Protein AF-A0A7Y6K781-F1 (afdb_monomer)

Solvent-accessible surface area (backbone atoms only — not comparable to full-atom values): 4719 Å² total; per-residue (Å²): 114,71,68,60,56,51,50,53,52,52,52,53,53,51,50,53,58,54,49,50,53,55,50,34,58,73,73,64,62,79,54,48,48,62,53,10,24,51,39,9,54,74,48,59,75,71,44,29,65,50,24,45,74,77,33,67,56,9,17,55,29,5,49,51,22,34,51,50,46,51,53,49,55,60,55,45,48,75,56,49,50,59,68,53,45,72,74,76,112

Foldseek 3Di:
DVVVVVVVVVVVQVVQLVVLVVVCVVVVPDDLLVSLLCLLQRHDPVSLVVSVVVHPNSNVNSVVNVVVNVVCVVVCVVVVCVVVVVVVD

Sequence (89 aa):
MPSLTAAIVILTGITGATLRNVVMDAVGVRRDDVRGFVMGVASHALSTARAFRISEDAGAYSGLGMAMNGTMSAFVRPVLLPFLGGWLT

Radius of gyration: 16.04 Å; Cα contacts (8 Å, |Δi|>4): 86; chains: 1; bounding box: 41×23×39 Å

Structure (mmCIF, N/CA/C/O backbone):
data_AF-A0A7Y6K781-F1
#
_entry.id   AF-A0A7Y6K781-F1
#
loop_
_atom_site.group_PDB
_atom_site.id
_atom_site.type_symbol
_atom_site.label_atom_id
_atom_site.label_alt_id
_atom_site.label_comp_id
_atom_site.label_asym_id
_atom_site.label_entity_id
_atom_site.label_seq_id
_atom_site.pdbx_PDB_ins_code
_atom_site.Cartn_x
_atom_site.Cartn_y
_atom_site.Cartn_z
_atom_site.occupancy
_atom_site.B_iso_or_equiv
_atom_site.auth_seq_id
_atom_site.auth_comp_id
_atom_site.auth_asym_id
_atom_site.auth_atom_id
_atom_site.pdbx_PDB_model_num
ATOM 1 N N . MET A 1 1 ? 25.033 8.817 5.093 1.00 61.72 1 MET A N 1
ATOM 2 C CA . MET A 1 1 ? 24.395 9.033 6.411 1.00 61.72 1 MET A CA 1
ATOM 3 C C . MET A 1 1 ? 23.097 8.232 6.489 1.00 61.72 1 MET A C 1
ATOM 5 O O . MET A 1 1 ? 22.063 8.748 6.084 1.00 61.72 1 MET A O 1
ATOM 9 N N . PRO A 1 2 ? 23.138 6.972 6.957 1.00 83.06 2 PRO A N 1
ATOM 10 C CA . PRO A 1 2 ? 21.962 6.089 7.008 1.00 83.06 2 PRO A CA 1
ATOM 11 C C . PRO A 1 2 ? 20.803 6.639 7.856 1.00 83.06 2 PRO A C 1
ATOM 13 O O . PRO A 1 2 ? 19.639 6.406 7.546 1.00 83.06 2 PRO A O 1
ATOM 16 N N . SER A 1 3 ? 21.116 7.413 8.898 1.00 89.50 3 SER A N 1
ATOM 17 C CA . SER A 1 3 ? 20.145 8.028 9.810 1.00 89.50 3 SER A CA 1
ATOM 18 C C . SER A 1 3 ? 19.230 9.052 9.130 1.00 89.50 3 SER A C 1
ATOM 20 O O . SER A 1 3 ? 18.029 9.065 9.389 1.00 89.50 3 SER A O 1
ATOM 22 N N . LEU A 1 4 ? 19.769 9.876 8.225 1.00 89.94 4 LEU A N 1
ATOM 23 C CA . LEU A 1 4 ? 18.990 10.875 7.489 1.00 89.94 4 LEU A CA 1
ATOM 24 C C . LEU A 1 4 ? 18.036 10.203 6.491 1.00 89.94 4 LEU A C 1
ATOM 26 O O . LEU A 1 4 ? 16.865 10.564 6.403 1.00 89.94 4 LEU A O 1
ATOM 30 N N . THR A 1 5 ? 18.521 9.180 5.782 1.00 87.88 5 THR A N 1
ATOM 31 C CA . THR A 1 5 ? 17.704 8.387 4.857 1.00 87.88 5 THR A CA 1
ATOM 32 C C . THR A 1 5 ? 16.566 7.693 5.600 1.00 87.88 5 THR A C 1
ATOM 34 O O . THR A 1 5 ? 15.422 7.772 5.164 1.00 87.88 5 THR A O 1
ATOM 37 N N . ALA A 1 6 ? 16.848 7.083 6.756 1.00 87.12 6 ALA A N 1
ATOM 38 C CA . ALA A 1 6 ? 15.821 6.468 7.592 1.00 87.12 6 ALA A CA 1
ATOM 39 C C . ALA A 1 6 ? 14.764 7.488 8.048 1.00 87.12 6 ALA A C 1
ATOM 41 O O . ALA A 1 6 ? 13.571 7.212 7.944 1.00 87.12 6 ALA A O 1
ATOM 42 N N . ALA A 1 7 ? 15.177 8.683 8.481 1.00 88.69 7 ALA A N 1
ATOM 43 C CA . ALA A 1 7 ? 14.252 9.741 8.887 1.00 88.69 7 ALA A CA 1
ATOM 44 C C . ALA A 1 7 ? 13.326 10.183 7.739 1.00 88.69 7 ALA A C 1
ATOM 46 O O . ALA A 1 7 ? 12.113 10.271 7.927 1.00 88.69 7 ALA A O 1
ATOM 47 N N . ILE A 1 8 ? 13.873 10.399 6.538 1.00 87.50 8 ILE A N 1
ATOM 48 C CA . ILE A 1 8 ? 13.097 10.780 5.346 1.00 87.50 8 ILE A CA 1
ATOM 49 C C . ILE A 1 8 ? 12.139 9.655 4.930 1.00 87.50 8 ILE A C 1
ATOM 51 O O . ILE A 1 8 ? 10.982 9.924 4.605 1.00 87.50 8 ILE A O 1
ATOM 55 N N . VAL A 1 9 ? 12.579 8.394 4.977 1.00 83.38 9 VAL A N 1
ATOM 56 C CA . VAL A 1 9 ? 11.739 7.226 4.655 1.00 83.38 9 VAL A CA 1
ATOM 57 C C . VAL A 1 9 ? 10.592 7.074 5.656 1.00 83.38 9 VAL A C 1
ATOM 59 O O . VAL A 1 9 ? 9.456 6.821 5.264 1.00 83.38 9 VAL A O 1
ATOM 62 N N . ILE A 1 10 ? 10.847 7.285 6.949 1.00 84.31 10 ILE A N 1
ATOM 63 C CA . ILE A 1 10 ? 9.795 7.260 7.974 1.00 84.31 10 ILE A CA 1
ATOM 64 C C . ILE A 1 10 ? 8.806 8.411 7.754 1.00 84.31 10 ILE A C 1
ATOM 66 O O . ILE A 1 10 ? 7.599 8.183 7.779 1.00 84.31 10 ILE A O 1
ATOM 70 N N . LEU A 1 11 ? 9.290 9.629 7.489 1.00 85.56 11 LEU A N 1
ATOM 71 C CA . LEU A 1 11 ? 8.445 10.795 7.207 1.00 85.56 11 LEU A CA 1
ATOM 72 C C . LEU A 1 11 ? 7.551 10.580 5.984 1.00 85.56 11 LEU A C 1
ATOM 74 O O . LEU A 1 11 ? 6.341 10.805 6.049 1.00 85.56 11 LEU A O 1
ATOM 78 N N . THR A 1 12 ? 8.127 10.110 4.880 1.00 81.50 12 THR A N 1
ATOM 79 C CA . THR A 1 12 ? 7.376 9.795 3.656 1.00 81.50 12 THR A CA 1
ATOM 80 C C . THR A 1 12 ? 6.395 8.645 3.883 1.00 81.50 12 THR A C 1
ATOM 82 O O . THR A 1 12 ? 5.254 8.729 3.435 1.00 81.50 12 THR A O 1
ATOM 85 N N . GLY A 1 13 ? 6.768 7.629 4.667 1.00 72.75 13 GLY A N 1
ATOM 86 C CA . GLY A 1 13 ? 5.879 6.537 5.069 1.00 72.75 13 GLY A CA 1
ATOM 87 C C . GLY A 1 13 ? 4.690 6.988 5.926 1.00 72.75 13 GLY A C 1
ATOM 88 O O . GLY A 1 13 ? 3.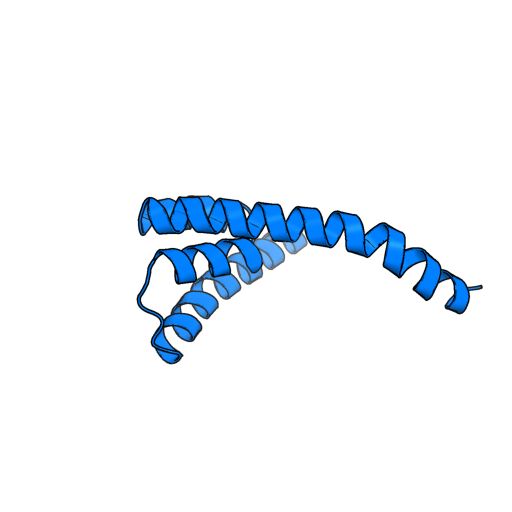563 6.554 5.687 1.00 72.75 13 GLY A O 1
ATOM 89 N N . ILE A 1 14 ? 4.908 7.885 6.895 1.00 79.81 14 ILE A N 1
ATOM 90 C CA . ILE A 1 14 ? 3.835 8.472 7.715 1.00 79.81 14 ILE A CA 1
ATOM 91 C C . ILE A 1 14 ? 2.917 9.323 6.839 1.00 79.81 14 ILE A C 1
ATOM 93 O O . ILE A 1 14 ? 1.702 9.145 6.890 1.00 79.81 14 ILE A O 1
ATOM 97 N N . THR A 1 15 ? 3.497 10.189 6.004 1.00 80.88 15 THR A N 1
ATOM 98 C CA . THR A 1 15 ? 2.755 11.090 5.110 1.00 80.88 15 THR A CA 1
ATOM 99 C C . THR A 1 15 ? 1.897 10.304 4.124 1.00 80.88 15 THR A C 1
ATOM 101 O O . THR A 1 15 ? 0.718 10.599 3.962 1.00 80.88 15 THR A O 1
ATOM 104 N N . GLY A 1 16 ? 2.444 9.255 3.506 1.00 75.06 16 GLY A N 1
ATOM 105 C CA . GLY A 1 16 ? 1.689 8.389 2.601 1.00 75.06 16 GLY A CA 1
ATOM 106 C C . GLY A 1 16 ? 0.531 7.670 3.299 1.00 75.06 16 GLY A C 1
ATOM 107 O O . GLY A 1 16 ? -0.551 7.532 2.727 1.00 75.06 16 GLY A O 1
ATOM 108 N N . ALA A 1 17 ? 0.716 7.260 4.559 1.00 70.50 17 ALA A N 1
ATOM 109 C CA . ALA A 1 17 ? -0.333 6.604 5.333 1.00 70.50 17 ALA A CA 1
ATOM 110 C C . ALA A 1 17 ? -1.490 7.551 5.699 1.00 70.50 17 ALA A C 1
ATOM 112 O O . ALA A 1 17 ? -2.647 7.133 5.637 1.00 70.50 17 ALA A O 1
ATOM 113 N N . THR A 1 18 ? -1.209 8.809 6.055 1.00 75.81 18 THR A N 1
ATOM 114 C CA . THR A 1 18 ? -2.251 9.817 6.311 1.00 75.81 18 THR A CA 1
ATOM 115 C C . THR A 1 18 ? -2.938 10.266 5.027 1.00 75.81 18 THR A C 1
ATOM 117 O O . THR A 1 18 ? -4.167 10.325 4.994 1.00 75.81 18 THR A O 1
ATOM 120 N N . LEU A 1 19 ? -2.177 10.515 3.956 1.00 79.19 19 LEU A N 1
ATOM 121 C CA . LEU A 1 19 ? -2.724 10.987 2.682 1.00 79.19 19 LEU A CA 1
ATOM 122 C C . LEU A 1 19 ? -3.702 9.975 2.072 1.00 79.19 19 LEU A C 1
ATOM 124 O O . LEU A 1 19 ? -4.748 10.359 1.559 1.00 79.19 19 LEU A O 1
ATOM 128 N N . ARG A 1 20 ? -3.417 8.672 2.195 1.00 76.12 20 ARG A N 1
ATOM 129 C CA . ARG A 1 20 ? -4.312 7.607 1.720 1.00 76.12 20 ARG A CA 1
ATOM 130 C C . ARG A 1 20 ? -5.700 7.675 2.360 1.00 76.12 20 ARG A C 1
ATOM 132 O O . ARG A 1 20 ? -6.684 7.499 1.652 1.00 76.12 20 ARG A O 1
ATOM 139 N N . ASN A 1 21 ? -5.793 7.912 3.669 1.00 76.75 21 ASN A N 1
ATOM 140 C CA . ASN A 1 21 ? -7.094 7.996 4.340 1.00 76.75 21 ASN A CA 1
ATOM 141 C C . ASN A 1 21 ? -7.883 9.213 3.844 1.00 76.75 21 ASN A C 1
ATOM 143 O O . ASN A 1 21 ? -9.045 9.065 3.488 1.00 76.75 21 ASN A O 1
ATOM 147 N N . VAL A 1 22 ? -7.218 10.366 3.702 1.00 80.31 22 VAL A N 1
ATOM 148 C CA . VAL A 1 22 ? -7.826 11.586 3.143 1.00 80.31 22 VAL A CA 1
ATOM 149 C C . VAL A 1 22 ? -8.356 11.343 1.729 1.00 80.31 22 VAL A C 1
ATOM 151 O O . VAL A 1 22 ? -9.482 11.719 1.421 1.00 80.31 22 VAL A O 1
ATOM 154 N N . VAL A 1 23 ? -7.577 10.674 0.876 1.00 84.06 23 VAL A N 1
ATOM 155 C CA . VAL A 1 23 ? -7.996 10.342 -0.494 1.00 84.06 23 VAL A CA 1
ATOM 156 C C . VAL A 1 23 ? -9.176 9.366 -0.495 1.00 84.06 23 VAL A C 1
ATOM 158 O O . VAL A 1 23 ? -10.140 9.580 -1.222 1.00 84.06 23 VAL A O 1
ATOM 161 N N . MET A 1 24 ? -9.145 8.316 0.330 1.00 85.25 24 MET A N 1
ATOM 162 C CA . MET A 1 24 ? -10.244 7.341 0.423 1.00 85.25 24 MET A CA 1
ATOM 163 C C . MET A 1 24 ? -11.541 7.972 0.935 1.00 85.25 24 MET A C 1
ATOM 165 O O . MET A 1 24 ? -12.616 7.653 0.428 1.00 85.25 24 MET A O 1
ATOM 169 N N . ASP A 1 25 ? -11.438 8.873 1.912 1.00 85.12 25 ASP A N 1
ATOM 170 C CA . ASP A 1 25 ? -12.568 9.640 2.433 1.00 85.12 25 ASP A CA 1
ATOM 171 C C . ASP A 1 25 ? -13.120 10.595 1.362 1.00 85.12 25 ASP A C 1
ATOM 173 O O . ASP A 1 25 ? -14.333 10.646 1.160 1.00 85.12 25 ASP A O 1
ATOM 177 N N . ALA A 1 26 ? -12.248 11.282 0.613 1.00 86.38 26 ALA A N 1
ATOM 178 C CA . ALA A 1 26 ? -12.639 12.188 -0.469 1.00 86.38 26 ALA A CA 1
ATOM 179 C C . ALA A 1 26 ? -13.327 11.470 -1.644 1.00 86.38 26 ALA A C 1
ATOM 181 O O . ALA A 1 26 ? -14.264 12.005 -2.231 1.00 86.38 26 ALA A O 1
ATOM 182 N N . VAL A 1 27 ? -12.896 10.249 -1.974 1.00 86.75 27 VAL A N 1
ATOM 183 C CA . VAL A 1 27 ? -13.511 9.406 -3.019 1.00 86.75 27 VAL A CA 1
ATOM 184 C C . VAL A 1 27 ? -14.767 8.678 -2.497 1.00 86.75 27 VAL A C 1
ATOM 186 O O . VAL A 1 27 ? -15.477 8.024 -3.256 1.00 86.75 27 VAL A O 1
ATOM 189 N N . GLY A 1 28 ? -15.089 8.798 -1.204 1.00 87.38 28 GLY A N 1
ATOM 190 C CA . GLY A 1 28 ? -16.281 8.190 -0.606 1.00 87.38 28 GLY A CA 1
ATOM 191 C C . GLY A 1 28 ? -16.185 6.673 -0.419 1.00 87.38 28 GLY A C 1
ATOM 192 O O . GLY A 1 28 ? -17.201 6.003 -0.225 1.00 87.38 28 GLY A O 1
ATOM 193 N N . VAL A 1 29 ? -14.980 6.099 -0.451 1.00 87.81 29 VAL A N 1
ATOM 194 C CA . VAL A 1 29 ? -14.774 4.661 -0.237 1.00 87.81 29 VAL A CA 1
ATOM 195 C C . VAL A 1 29 ? -14.902 4.376 1.249 1.00 87.81 29 VAL A C 1
ATOM 197 O O . VAL A 1 29 ? -14.029 4.758 2.019 1.00 87.81 29 VAL A O 1
ATOM 200 N N . ARG A 1 30 ? -15.964 3.688 1.674 1.00 86.00 30 ARG A N 1
ATOM 201 C CA . ARG A 1 30 ? -16.209 3.365 3.097 1.00 86.00 30 ARG A CA 1
ATOM 202 C C . ARG A 1 30 ? -15.937 1.913 3.470 1.00 86.00 30 ARG A C 1
ATOM 204 O O . ARG A 1 30 ? -15.915 1.601 4.651 1.00 86.00 30 ARG A O 1
ATOM 211 N N . ARG A 1 31 ? -15.769 1.034 2.483 1.00 90.50 31 ARG A N 1
ATOM 212 C CA . ARG A 1 31 ? -15.593 -0.394 2.738 1.00 90.50 31 ARG A CA 1
ATOM 213 C C . ARG A 1 31 ? -14.158 -0.701 3.160 1.00 90.50 31 ARG A C 1
ATOM 215 O O . ARG A 1 31 ? -13.203 -0.254 2.517 1.00 90.50 31 ARG A O 1
ATOM 222 N N . ASP A 1 32 ? -14.034 -1.475 4.224 1.00 90.25 32 ASP A N 1
ATOM 223 C CA . ASP A 1 32 ? -12.756 -1.808 4.845 1.00 90.25 32 ASP A CA 1
ATOM 224 C C . ASP A 1 32 ? -11.887 -2.730 3.991 1.00 90.25 32 ASP A C 1
ATOM 226 O O . ASP A 1 32 ? -10.668 -2.578 3.985 1.00 90.25 32 ASP A O 1
ATOM 230 N N . ASP A 1 33 ? -12.500 -3.616 3.208 1.00 92.12 33 ASP A N 1
ATOM 231 C CA . ASP A 1 33 ? -11.820 -4.487 2.248 1.00 92.12 33 ASP A CA 1
ATOM 232 C C . ASP A 1 33 ? -11.077 -3.680 1.173 1.00 92.12 33 ASP A C 1
ATOM 234 O O . ASP A 1 33 ? -9.880 -3.869 0.952 1.00 92.12 33 ASP A O 1
ATOM 238 N N . VAL A 1 34 ? -11.755 -2.709 0.557 1.00 90.44 34 VAL A N 1
ATOM 239 C CA . VAL A 1 34 ? -11.175 -1.837 -0.472 1.00 90.44 34 VAL A CA 1
ATOM 240 C C . VAL A 1 34 ? -10.093 -0.952 0.135 1.00 90.44 34 VAL A C 1
ATOM 242 O O . VAL A 1 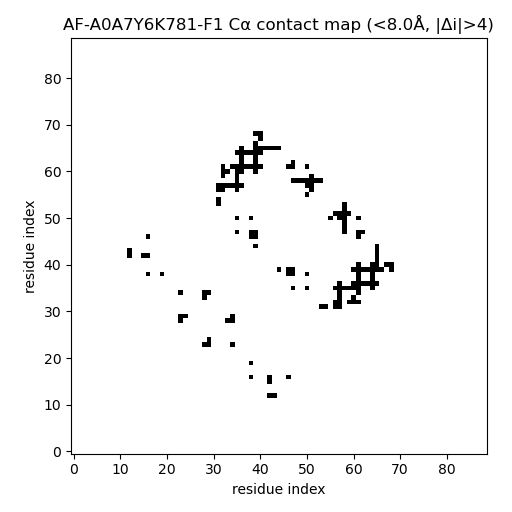34 ? -8.998 -0.836 -0.419 1.00 90.44 34 VAL A O 1
ATOM 245 N N . ARG A 1 35 ? -10.373 -0.347 1.297 1.00 89.25 35 ARG A N 1
ATOM 246 C CA . ARG A 1 35 ? -9.387 0.469 2.017 1.00 89.25 35 ARG A CA 1
ATOM 247 C C . ARG A 1 35 ? -8.145 -0.351 2.325 1.00 89.25 35 ARG A C 1
ATOM 249 O O . ARG A 1 35 ? -7.048 0.105 2.011 1.00 89.25 35 ARG A O 1
ATOM 256 N N . GLY A 1 36 ? -8.337 -1.546 2.883 1.00 90.50 36 GLY A N 1
ATOM 257 C CA . GLY A 1 36 ? -7.323 -2.553 3.181 1.00 90.50 36 GLY A CA 1
ATOM 258 C C . GLY A 1 36 ? -6.451 -2.859 1.981 1.00 90.50 36 GLY A C 1
ATOM 259 O O . GLY A 1 36 ? -5.243 -2.629 2.026 1.00 90.50 36 GLY A O 1
ATOM 260 N N . PHE A 1 37 ? -7.071 -3.278 0.882 1.00 91.00 37 PHE A N 1
ATOM 261 C CA . PHE A 1 37 ? -6.380 -3.605 -0.359 1.00 91.00 37 PHE A CA 1
ATOM 262 C C . PHE A 1 37 ? -5.502 -2.455 -0.858 1.00 91.00 37 PHE A C 1
ATOM 264 O O . PHE A 1 37 ? -4.324 -2.656 -1.156 1.00 91.00 37 PHE A O 1
ATOM 271 N N . VAL A 1 38 ? -6.025 -1.225 -0.863 1.00 88.75 38 VAL A N 1
ATOM 272 C CA . VAL A 1 38 ? -5.247 -0.057 -1.294 1.00 88.75 38 VAL A CA 1
ATOM 273 C C . VAL A 1 38 ? -4.110 0.262 -0.320 1.00 88.75 38 VAL A C 1
ATOM 275 O O . VAL A 1 38 ? -3.040 0.681 -0.762 1.00 88.75 38 VAL A O 1
ATOM 278 N N . MET A 1 39 ? -4.270 0.014 0.989 1.00 87.44 39 MET A N 1
ATOM 279 C CA . MET A 1 39 ? -3.129 0.077 1.916 1.00 87.44 39 MET A CA 1
ATOM 280 C C . MET A 1 39 ? -2.038 -0.904 1.487 1.00 87.44 39 MET A C 1
ATOM 282 O O . MET A 1 39 ? -0.879 -0.512 1.398 1.00 87.44 39 MET A O 1
ATOM 286 N N . GLY A 1 40 ? -2.409 -2.146 1.189 1.00 89.31 40 GLY A N 1
ATOM 287 C CA . GLY A 1 40 ? -1.477 -3.195 0.785 1.00 89.31 40 GLY A CA 1
ATOM 288 C C . GLY A 1 40 ? -0.715 -2.869 -0.494 1.00 89.31 40 GLY A C 1
ATOM 289 O O . GLY A 1 40 ? 0.505 -3.000 -0.548 1.00 89.31 40 GLY A O 1
ATOM 290 N N . VAL A 1 41 ? -1.426 -2.392 -1.516 1.00 87.88 41 VAL A N 1
ATOM 291 C CA . VAL A 1 41 ? -0.826 -2.042 -2.812 1.00 87.88 41 VAL A CA 1
ATOM 292 C C . VAL A 1 41 ? 0.092 -0.822 -2.693 1.00 87.88 41 VAL A C 1
ATOM 294 O O . VAL A 1 41 ? 1.183 -0.814 -3.257 1.00 87.88 41 VAL A O 1
ATOM 297 N N . ALA A 1 42 ? -0.324 0.208 -1.950 1.00 80.31 42 ALA A N 1
ATOM 298 C CA . ALA A 1 42 ? 0.365 1.497 -1.932 1.00 80.31 42 ALA A CA 1
ATOM 299 C C . ALA A 1 42 ? 1.489 1.620 -0.885 1.00 80.31 42 ALA A C 1
ATOM 301 O O . ALA A 1 42 ? 2.173 2.644 -0.865 1.00 80.31 42 ALA A O 1
ATOM 302 N N . SER A 1 43 ? 1.676 0.663 0.036 1.00 69.88 43 SER A N 1
ATOM 303 C CA . SER A 1 43 ? 2.574 0.890 1.182 1.00 69.88 43 SER A CA 1
ATOM 304 C C . SER A 1 43 ? 3.321 -0.338 1.724 1.00 69.88 43 SER A C 1
ATOM 306 O O . SER A 1 43 ? 3.114 -1.465 1.299 1.00 69.88 43 SER A O 1
ATOM 308 N N . HIS A 1 44 ? 4.277 -0.077 2.626 1.00 75.94 44 HIS A N 1
ATOM 309 C CA . HIS A 1 44 ? 5.154 -1.066 3.275 1.00 75.94 44 HIS A CA 1
ATOM 310 C C . HIS A 1 44 ? 4.422 -1.911 4.332 1.00 75.94 44 HIS A C 1
ATOM 312 O O . HIS A 1 44 ? 3.406 -1.474 4.853 1.00 75.94 44 HIS A O 1
ATOM 318 N N . ALA A 1 45 ? 5.016 -3.030 4.776 1.00 75.00 45 ALA A N 1
ATOM 319 C CA . ALA A 1 45 ? 4.461 -3.957 5.785 1.00 75.00 45 ALA A CA 1
ATOM 320 C C . ALA A 1 45 ? 3.874 -3.296 7.055 1.00 75.00 45 ALA A C 1
ATOM 322 O O . ALA A 1 45 ? 2.925 -3.798 7.659 1.00 75.00 45 ALA A O 1
ATOM 323 N N . LEU A 1 46 ? 4.409 -2.137 7.457 1.00 80.06 46 LEU A N 1
ATOM 324 C CA . LEU A 1 46 ? 3.912 -1.352 8.590 1.00 80.0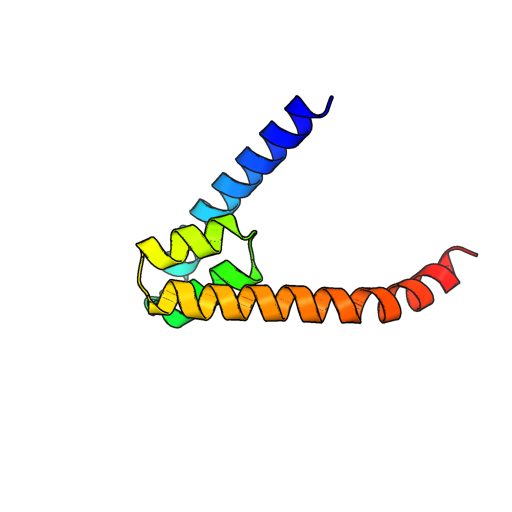6 46 LEU A CA 1
ATOM 325 C C . LEU A 1 46 ? 2.444 -0.903 8.415 1.00 80.06 46 LEU A C 1
ATOM 327 O O . LEU A 1 46 ? 1.715 -0.753 9.397 1.00 80.06 46 LEU A O 1
ATOM 331 N N . SER A 1 47 ? 1.992 -0.670 7.182 1.00 79.19 47 SER A N 1
ATOM 332 C CA . SER A 1 47 ? 0.612 -0.280 6.890 1.00 79.19 47 SER A CA 1
ATOM 333 C C . SER A 1 47 ? -0.360 -1.453 6.994 1.00 79.19 47 SER A C 1
ATOM 335 O O . SER A 1 47 ? -1.491 -1.243 7.420 1.00 79.19 47 SER A O 1
ATOM 337 N N . THR A 1 48 ? 0.079 -2.676 6.692 1.00 86.62 48 THR A N 1
ATOM 338 C CA . THR A 1 48 ? -0.693 -3.907 6.899 1.00 86.62 48 THR A CA 1
ATOM 339 C C . THR A 1 48 ? -0.935 -4.148 8.384 1.00 86.62 48 THR A C 1
ATOM 341 O O . THR A 1 48 ? -2.075 -4.351 8.793 1.00 86.62 48 THR A O 1
ATOM 344 N N . ALA A 1 49 ? 0.092 -3.977 9.224 1.00 86.44 49 ALA A N 1
ATOM 345 C CA . ALA A 1 49 ? -0.073 -4.024 10.680 1.00 86.44 49 ALA A CA 1
ATOM 346 C C . ALA A 1 49 ? -1.043 -2.940 11.198 1.00 86.44 49 ALA A C 1
ATOM 348 O O . ALA A 1 49 ? -1.810 -3.170 12.130 1.00 86.44 49 ALA A O 1
ATOM 349 N N . ARG A 1 50 ? -1.044 -1.750 10.579 1.00 84.75 50 ARG A N 1
ATOM 350 C CA . ARG A 1 50 ? -2.011 -0.683 10.885 1.00 84.75 50 ARG A CA 1
ATOM 351 C C . ARG A 1 50 ? -3.430 -1.043 10.437 1.00 84.75 50 ARG A C 1
ATOM 353 O O . ARG A 1 50 ? -4.367 -0.696 11.145 1.00 84.75 50 ARG A O 1
ATOM 360 N N . ALA A 1 51 ? -3.581 -1.698 9.288 1.00 88.81 51 ALA A N 1
ATOM 361 C CA . ALA A 1 51 ? -4.870 -2.065 8.710 1.00 88.81 51 ALA A CA 1
ATOM 362 C C . ALA A 1 51 ? -5.644 -3.027 9.622 1.00 88.81 51 ALA A C 1
ATOM 364 O O . ALA A 1 51 ? -6.826 -2.803 9.849 1.00 88.81 51 ALA A O 1
ATOM 365 N N . PHE A 1 52 ? -4.954 -3.974 10.268 1.00 90.62 52 PHE A N 1
ATOM 366 C CA . PHE A 1 52 ? -5.547 -4.829 11.307 1.00 90.62 52 PHE A CA 1
ATOM 367 C C . PHE A 1 52 ? -6.078 -4.059 12.524 1.00 90.62 52 PHE A C 1
ATOM 369 O O . PHE A 1 52 ? -6.937 -4.563 13.238 1.00 90.62 52 PHE A O 1
ATOM 376 N N . ARG A 1 53 ? -5.597 -2.831 12.776 1.00 89.56 53 ARG A N 1
ATOM 377 C CA . ARG A 1 53 ? -6.160 -1.970 13.832 1.00 89.56 53 ARG A CA 1
ATOM 378 C C . ARG A 1 53 ? -7.433 -1.242 13.405 1.00 89.56 53 ARG A C 1
ATOM 380 O O . ARG A 1 53 ? -8.066 -0.632 14.258 1.00 89.56 53 ARG A O 1
ATOM 387 N N . ILE A 1 54 ? -7.752 -1.235 12.111 1.00 87.00 54 ILE A N 1
ATOM 388 C CA . ILE A 1 54 ? -9.002 -0.683 11.579 1.00 87.00 54 ILE A CA 1
ATOM 389 C C . ILE A 1 54 ? -10.056 -1.788 11.593 1.00 87.00 54 ILE A C 1
ATOM 391 O O . ILE A 1 54 ? -11.079 -1.637 12.250 1.00 87.00 54 ILE A O 1
ATOM 395 N N . SER A 1 55 ? -9.764 -2.912 10.939 1.00 92.44 55 SER A N 1
ATOM 396 C CA . SER A 1 55 ? -10.564 -4.133 11.017 1.00 92.44 55 SER A CA 1
ATOM 397 C C . SER A 1 55 ? -9.766 -5.342 10.533 1.00 92.44 55 SER A C 1
ATOM 399 O O . SER A 1 55 ? -8.724 -5.213 9.882 1.00 92.44 55 SER A O 1
ATOM 401 N N . GLU A 1 56 ? -10.262 -6.531 10.860 1.00 94.00 56 GLU A N 1
ATOM 402 C CA . GLU A 1 56 ? -9.660 -7.793 10.432 1.00 94.00 56 GLU A CA 1
ATOM 403 C C . GLU A 1 56 ? -9.678 -7.933 8.901 1.00 94.00 56 GLU A C 1
ATOM 405 O O . GLU A 1 56 ? -8.643 -8.233 8.301 1.00 94.00 56 GLU A O 1
ATOM 410 N N . ASP A 1 57 ? -10.797 -7.571 8.263 1.00 94.62 57 ASP A N 1
ATOM 411 C CA . ASP A 1 57 ? -10.934 -7.528 6.804 1.00 94.62 57 ASP A CA 1
ATOM 412 C C . ASP A 1 57 ? -9.920 -6.568 6.173 1.00 94.62 57 ASP A C 1
ATOM 414 O O . ASP A 1 57 ? -9.186 -6.945 5.256 1.00 94.62 57 ASP A O 1
ATOM 418 N N . ALA A 1 58 ? -9.800 -5.337 6.685 1.00 91.88 58 ALA A N 1
ATOM 419 C CA . ALA A 1 58 ? -8.832 -4.378 6.157 1.00 91.88 58 ALA A CA 1
ATOM 420 C C . ALA A 1 58 ? -7.393 -4.917 6.218 1.00 91.88 58 ALA A C 1
ATOM 422 O O . ALA A 1 58 ? -6.605 -4.710 5.290 1.00 91.88 58 ALA A O 1
ATOM 423 N N . GLY A 1 59 ? -7.040 -5.622 7.295 1.00 92.38 59 GLY A N 1
ATOM 424 C CA . GLY A 1 59 ? -5.748 -6.286 7.434 1.00 92.38 59 GLY A CA 1
ATOM 425 C C . GLY A 1 59 ? -5.538 -7.426 6.436 1.00 92.38 59 GLY A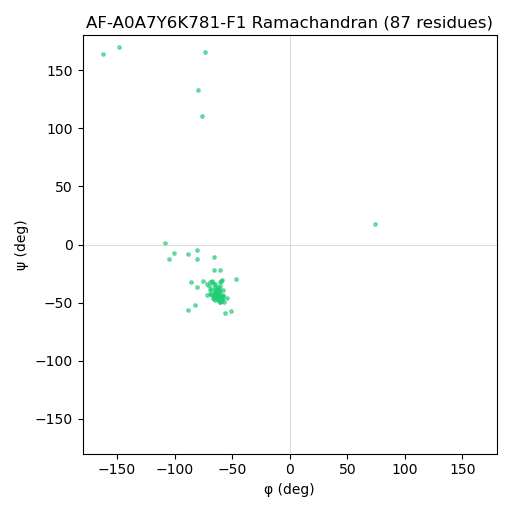 C 1
ATOM 426 O O . GLY A 1 59 ? -4.504 -7.460 5.764 1.00 92.38 59 GLY A O 1
ATOM 427 N N . ALA A 1 60 ? -6.528 -8.307 6.277 1.00 94.75 60 ALA A N 1
ATOM 428 C CA . ALA A 1 60 ? -6.477 -9.428 5.339 1.00 94.75 60 ALA A CA 1
ATOM 429 C C . ALA A 1 60 ? -6.310 -8.956 3.884 1.00 94.75 60 ALA A C 1
ATOM 431 O O . ALA A 1 60 ? -5.389 -9.387 3.182 1.00 94.75 60 ALA A O 1
ATOM 432 N N . TYR A 1 61 ? -7.137 -8.001 3.448 1.00 94.62 61 TYR A N 1
ATOM 433 C CA . TYR A 1 61 ? -7.053 -7.434 2.101 1.00 94.62 61 TYR A CA 1
ATOM 434 C C . TYR A 1 61 ? -5.773 -6.616 1.885 1.00 94.62 61 TYR A C 1
ATOM 436 O O . TYR A 1 61 ? -5.222 -6.620 0.783 1.00 94.62 61 TYR A O 1
ATOM 444 N N . SER A 1 62 ? -5.244 -5.965 2.926 1.00 93.31 62 SER A N 1
ATOM 445 C CA . SER A 1 62 ? -3.934 -5.304 2.865 1.00 93.31 62 SER A CA 1
ATOM 446 C C . SER A 1 62 ? -2.792 -6.300 2.655 1.00 93.31 62 SER A C 1
ATOM 448 O O . SER A 1 62 ? -1.914 -6.066 1.824 1.00 93.31 62 SER A O 1
ATOM 450 N N . GLY A 1 63 ? -2.822 -7.451 3.332 1.00 92.62 63 GLY A N 1
ATOM 451 C CA . GLY A 1 63 ? -1.862 -8.529 3.087 1.00 92.62 63 GLY A CA 1
ATOM 452 C C . GLY A 1 63 ? -1.911 -9.025 1.638 1.00 92.62 63 GLY A C 1
ATOM 453 O O . GLY A 1 63 ? -0.872 -9.157 0.990 1.00 92.62 63 GLY A O 1
ATOM 454 N N . LEU A 1 64 ? -3.119 -9.213 1.098 1.00 93.50 64 LEU A N 1
ATOM 455 C CA . LEU A 1 64 ? -3.331 -9.627 -0.290 1.00 93.50 64 LEU A CA 1
ATOM 456 C C . LEU A 1 64 ? -2.798 -8.590 -1.293 1.00 93.50 64 LEU A C 1
ATOM 458 O O . LEU A 1 64 ? -2.069 -8.946 -2.220 1.00 93.50 64 LEU A O 1
ATOM 462 N N . GLY A 1 65 ? -3.093 -7.304 -1.079 1.00 92.62 65 GLY A N 1
ATOM 463 C CA . GLY A 1 65 ? -2.580 -6.214 -1.914 1.00 92.62 65 GLY A CA 1
ATOM 464 C C . GLY A 1 65 ? -1.051 -6.126 -1.903 1.00 92.62 65 GLY A C 1
ATOM 465 O O . GLY A 1 65 ? -0.432 -5.944 -2.952 1.00 92.62 65 GLY A O 1
ATOM 466 N N . MET A 1 66 ? -0.428 -6.328 -0.738 1.00 92.50 66 MET A N 1
ATOM 467 C CA . MET A 1 66 ? 1.031 -6.336 -0.605 1.00 92.50 66 MET A CA 1
ATOM 468 C C . MET A 1 66 ? 1.664 -7.526 -1.338 1.00 92.50 66 MET A C 1
ATOM 470 O O . MET A 1 66 ? 2.650 -7.347 -2.057 1.00 92.50 66 MET A O 1
ATOM 474 N N . ALA A 1 67 ? 1.091 -8.726 -1.196 1.00 91.75 67 ALA A N 1
ATOM 475 C CA . ALA A 1 67 ? 1.557 -9.915 -1.904 1.00 91.75 67 ALA A CA 1
ATOM 476 C C . ALA A 1 67 ? 1.483 -9.714 -3.425 1.00 91.75 67 ALA A C 1
ATOM 478 O O . ALA A 1 67 ? 2.482 -9.913 -4.113 1.00 91.75 67 ALA A O 1
ATOM 479 N N . MET A 1 68 ? 0.349 -9.221 -3.939 1.00 92.56 68 MET A N 1
ATOM 480 C CA . MET A 1 68 ? 0.188 -8.916 -5.365 1.00 92.56 68 MET A CA 1
ATOM 481 C C . MET A 1 68 ? 1.204 -7.888 -5.860 1.00 92.56 68 MET A C 1
ATOM 483 O O . MET A 1 68 ? 1.814 -8.097 -6.906 1.00 92.56 68 MET A O 1
ATOM 487 N N . ASN A 1 69 ? 1.426 -6.805 -5.112 1.00 89.81 69 ASN A N 1
ATOM 488 C CA . ASN A 1 69 ? 2.409 -5.790 -5.484 1.00 89.81 69 ASN A CA 1
ATOM 489 C C . ASN A 1 69 ? 3.835 -6.372 -5.550 1.00 89.81 69 ASN A C 1
ATOM 491 O O . ASN A 1 69 ? 4.582 -6.118 -6.499 1.00 89.81 69 ASN A O 1
ATOM 495 N N . GLY A 1 70 ? 4.201 -7.208 -4.573 1.00 88.44 70 GLY A N 1
ATOM 496 C CA . GLY A 1 70 ? 5.481 -7.913 -4.548 1.00 88.44 70 GLY A CA 1
ATOM 497 C C . GLY A 1 70 ? 5.649 -8.863 -5.735 1.00 88.44 70 GLY A C 1
ATOM 498 O O . GLY A 1 70 ? 6.668 -8.810 -6.425 1.00 88.44 70 GLY A O 1
ATOM 499 N N . THR A 1 71 ? 4.632 -9.679 -6.017 1.00 91.94 71 THR A N 1
ATOM 500 C CA . THR A 1 71 ? 4.603 -10.593 -7.165 1.00 91.94 71 THR A CA 1
ATOM 501 C C . THR A 1 71 ?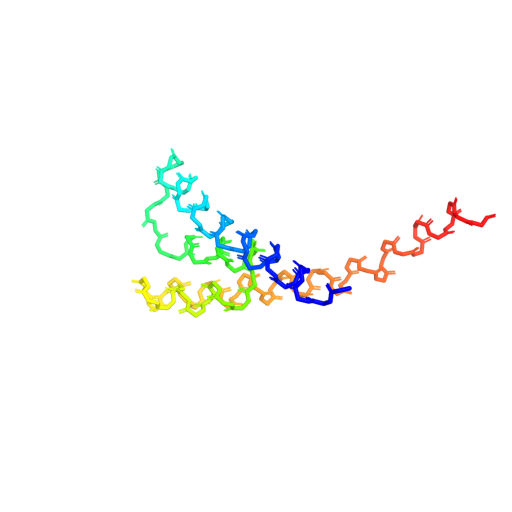 4.705 -9.831 -8.484 1.00 91.94 71 THR A C 1
ATOM 503 O O . THR A 1 71 ? 5.543 -10.161 -9.320 1.00 91.94 71 THR A O 1
ATOM 506 N N . MET A 1 72 ? 3.925 -8.762 -8.660 1.00 89.06 72 MET A N 1
ATOM 507 C CA . MET A 1 72 ? 3.968 -7.930 -9.862 1.00 89.06 72 MET A CA 1
ATOM 508 C C . MET A 1 72 ? 5.354 -7.306 -10.042 1.00 89.06 72 MET A C 1
ATOM 510 O O . MET A 1 72 ? 5.952 -7.449 -11.102 1.00 89.06 72 MET A O 1
ATOM 514 N N . SER A 1 73 ? 5.930 -6.724 -8.990 1.00 86.81 73 SER A N 1
ATOM 515 C CA . SER A 1 73 ? 7.293 -6.173 -9.010 1.00 86.81 73 SER A CA 1
ATOM 516 C C . SER A 1 73 ? 8.365 -7.229 -9.323 1.00 86.81 73 SER A C 1
ATOM 518 O O . SER A 1 73 ? 9.394 -6.925 -9.934 1.00 86.81 73 SER A O 1
ATOM 520 N N . ALA A 1 74 ? 8.152 -8.481 -8.904 1.00 88.88 74 ALA A N 1
ATOM 521 C CA . ALA A 1 74 ? 9.040 -9.599 -9.204 1.00 88.88 74 ALA A CA 1
ATOM 522 C C . ALA A 1 74 ? 8.997 -10.011 -10.682 1.00 88.88 74 ALA A C 1
ATOM 524 O O . ALA A 1 74 ? 10.049 -10.335 -11.219 1.00 88.88 74 ALA A O 1
ATOM 525 N N . PHE A 1 75 ? 7.839 -9.936 -11.346 1.00 88.88 75 PHE A N 1
ATOM 526 C CA . PHE A 1 75 ? 7.713 -10.182 -12.790 1.00 88.88 75 PHE A CA 1
ATOM 527 C C . PHE A 1 75 ? 8.127 -8.981 -13.648 1.00 88.88 75 PHE A C 1
ATOM 529 O O . PHE A 1 75 ? 8.744 -9.142 -14.696 1.00 88.88 75 PHE A O 1
ATOM 536 N N . VAL A 1 76 ? 7.826 -7.767 -13.189 1.00 88.12 76 VAL A N 1
ATOM 537 C CA . 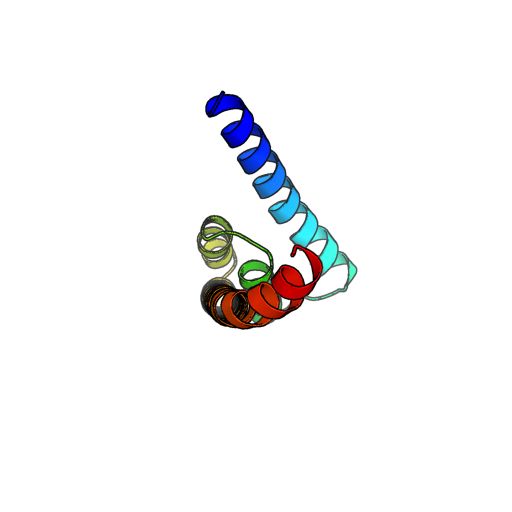VAL A 1 76 ? 8.138 -6.505 -13.873 1.00 88.12 76 VAL A CA 1
ATOM 538 C C . VAL A 1 76 ? 9.645 -6.359 -14.081 1.00 88.12 76 VAL A C 1
ATOM 540 O O . VAL A 1 76 ? 10.067 -6.043 -15.187 1.00 88.12 76 VAL A O 1
ATOM 543 N N . ARG A 1 77 ? 10.474 -6.645 -13.068 1.00 85.75 77 ARG A N 1
ATOM 544 C CA . ARG A 1 77 ? 11.943 -6.529 -13.167 1.00 85.75 77 ARG A CA 1
ATOM 545 C C . ARG A 1 77 ? 12.572 -7.336 -14.316 1.00 85.75 77 ARG A C 1
ATOM 547 O O . ARG A 1 77 ? 13.220 -6.715 -15.153 1.00 85.75 77 ARG A O 1
ATOM 554 N N . PRO A 1 78 ? 12.419 -8.670 -14.399 1.00 83.56 78 PRO A N 1
ATOM 555 C CA . PRO A 1 78 ? 13.041 -9.464 -15.457 1.00 83.56 78 PRO A CA 1
ATOM 556 C C . PRO A 1 78 ? 12.501 -9.145 -16.855 1.00 83.56 78 PRO A C 1
ATOM 558 O O . PRO A 1 78 ? 13.206 -9.400 -17.822 1.00 83.56 78 PRO A O 1
ATOM 561 N N . VAL A 1 79 ? 11.298 -8.572 -16.981 1.00 83.19 79 VAL A N 1
ATO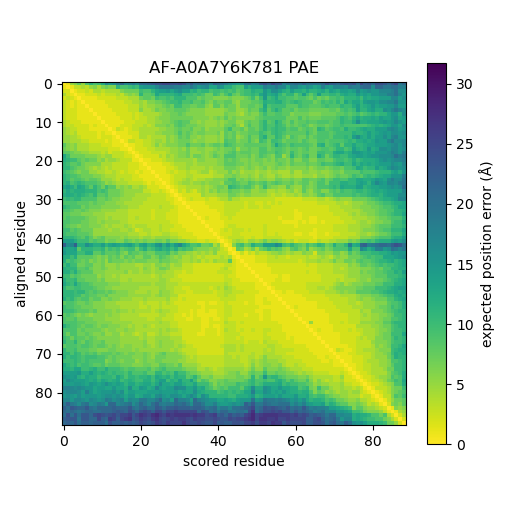M 562 C CA . VAL A 1 79 ? 10.757 -8.128 -18.275 1.00 83.19 79 VAL A CA 1
ATOM 563 C C . VAL A 1 79 ? 11.310 -6.752 -18.653 1.00 83.19 79 VAL A C 1
ATOM 565 O O . VAL A 1 79 ? 11.867 -6.600 -19.732 1.00 83.19 79 VAL A O 1
ATOM 568 N N . LEU A 1 80 ? 11.218 -5.753 -17.770 1.00 82.38 80 LEU A N 1
ATOM 569 C CA . LEU A 1 80 ? 11.618 -4.370 -18.066 1.00 82.38 80 LEU A CA 1
ATOM 570 C C . LEU A 1 80 ? 13.129 -4.157 -18.167 1.00 82.38 80 LEU A C 1
ATOM 572 O O . LEU A 1 80 ? 13.548 -3.318 -18.961 1.00 82.38 80 LEU A O 1
ATOM 576 N N . LEU A 1 81 ? 13.952 -4.879 -17.394 1.00 82.50 81 LEU A N 1
ATOM 577 C CA . LEU A 1 81 ? 15.410 -4.714 -17.460 1.00 82.50 81 LEU A CA 1
ATOM 578 C C . LEU A 1 81 ? 15.988 -4.984 -18.863 1.00 82.50 81 LEU A C 1
ATOM 580 O O . LEU A 1 81 ? 16.749 -4.143 -19.325 1.00 82.50 81 LEU A O 1
ATOM 584 N N . PRO A 1 82 ? 15.650 -6.082 -19.566 1.00 79.94 82 PRO A N 1
ATOM 585 C CA . PRO A 1 82 ? 16.106 -6.292 -20.939 1.00 79.94 82 PRO A CA 1
ATOM 586 C C . PRO A 1 82 ? 15.610 -5.213 -21.911 1.00 79.94 82 PRO A C 1
ATOM 588 O O . PRO A 1 82 ? 16.386 -4.744 -22.741 1.00 79.94 82 PRO A O 1
ATOM 591 N N . PHE A 1 83 ? 14.349 -4.773 -21.787 1.00 74.44 83 PHE A N 1
ATOM 592 C CA . PHE A 1 83 ? 13.803 -3.707 -22.636 1.00 74.44 83 PHE A CA 1
ATOM 593 C C . PHE A 1 83 ? 14.500 -2.360 -22.423 1.00 74.44 83 PHE A C 1
ATOM 595 O O . PHE A 1 83 ? 14.640 -1.621 -23.385 1.00 74.44 83 PHE A O 1
ATOM 602 N N . LEU A 1 84 ? 14.942 -2.035 -21.203 1.00 73.81 84 LEU A N 1
ATOM 603 C CA . LEU A 1 84 ? 15.682 -0.802 -20.900 1.00 73.81 84 LEU A CA 1
ATOM 604 C C . LEU A 1 84 ? 17.193 -0.941 -21.147 1.00 73.81 84 LEU A C 1
ATOM 606 O O . LEU A 1 84 ? 17.841 0.022 -21.544 1.00 73.81 84 LEU A O 1
ATOM 610 N N . GLY A 1 85 ? 17.753 -2.135 -20.948 1.00 65.00 85 GLY A N 1
ATOM 611 C CA . GLY A 1 85 ? 19.165 -2.442 -21.178 1.00 65.00 85 GLY A CA 1
ATOM 612 C C . GLY A 1 85 ? 19.565 -2.342 -22.649 1.00 65.00 85 GLY A C 1
ATOM 613 O O . GLY A 1 85 ? 20.652 -1.858 -22.933 1.00 65.00 85 GLY A O 1
ATOM 614 N N . GLY A 1 86 ? 18.663 -2.681 -23.578 1.00 61.66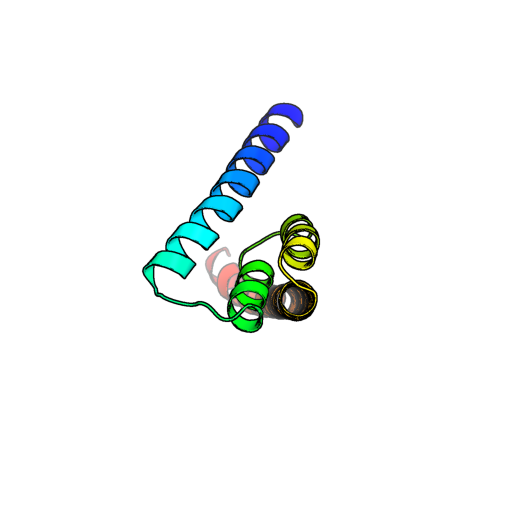 86 GLY A N 1
ATOM 615 C CA . GLY A 1 86 ? 18.877 -2.475 -25.018 1.00 61.66 86 GLY A CA 1
ATOM 616 C C . GLY A 1 86 ? 18.958 -1.006 -25.463 1.00 61.66 86 GLY A C 1
ATOM 617 O O . GLY A 1 86 ? 19.329 -0.753 -26.601 1.00 61.66 86 GLY A O 1
ATOM 618 N N . TRP A 1 87 ? 18.624 -0.044 -24.592 1.00 56.88 87 TRP A N 1
ATOM 619 C CA . TRP A 1 87 ? 18.807 1.398 -24.829 1.00 56.88 87 TRP A CA 1
ATOM 620 C C . TRP A 1 87 ? 20.054 1.975 -24.136 1.00 56.88 87 TRP A C 1
ATOM 622 O O . TRP A 1 87 ? 20.366 3.147 -24.330 1.00 56.88 87 TRP A O 1
ATOM 632 N N . LEU A 1 88 ? 20.734 1.188 -23.292 1.00 56.47 88 LEU A N 1
ATOM 633 C CA . LEU A 1 88 ? 21.886 1.618 -22.484 1.00 56.47 88 LEU A CA 1
ATOM 634 C C . LEU A 1 88 ? 23.226 1.027 -22.966 1.00 56.47 88 LEU A C 1
ATOM 636 O O . LEU A 1 88 ?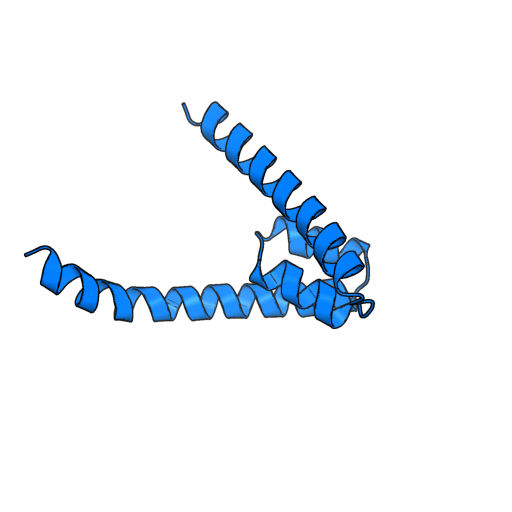 24.261 1.317 -22.365 1.00 56.47 88 LEU A O 1
ATOM 640 N N . THR A 1 89 ? 23.208 0.236 -24.042 1.00 50.78 89 THR A N 1
ATOM 641 C CA . THR A 1 89 ? 24.374 -0.269 -24.794 1.00 50.78 89 THR A CA 1
ATOM 642 C C . THR A 1 89 ? 24.281 0.168 -26.242 1.00 50.78 89 THR A C 1
ATOM 644 O O . THR A 1 89 ? 25.306 0.629 -26.782 1.00 50.78 89 THR A O 1
#

InterPro domains:
  IPR007300 CidB/LrgB family [PF04172] (1-82)
  IPR007300 CidB/LrgB family [PTHR30249] (2-76)

Organism: NCBI:txid2782701

Secondary structure (DSSP, 8-state):
-HHHHHHHHHHHHHHHHHHHHHHHHHTT---HHHHHHHHHHHS-HHHHHHHTTT-HHHHHHHHHHHHHHHHHHHHHHHHHHHHHHTT--

pLDDT: mean 84.04, std 9.05, range [50.78, 94.75]

Mean predicted aligned error: 7.31 Å